Protein AF-A0A1Q7YSG5-F1 (afdb_monomer)

Sequence (80 aa):
MQCGQRLERRWEKAVTSALLRIVRNPGAGTPCTFRRGELRDVRRVTIAGFSKHLLFYRVHGTEILILRVLHGARDLESLF

pLDDT: mean 87.02, std 13.57, range [50.28, 97.75]

Mean predicted aligned error: 5.72 Å

Radius of gyration: 13.76 Å; Cα contacts (8 Å, |Δi|>4): 97; chains: 1; bounding box: 38×29×26 Å

Solvent-accessible surface area (backbone atoms only — not comparable to full-atom values): 4766 Å² total; per-residue (Å²): 133,71,72,59,59,58,52,51,54,52,50,54,52,26,49,52,52,46,50,56,48,39,71,78,36,72,76,74,37,52,76,51,92,58,90,53,77,93,46,61,74,28,24,35,4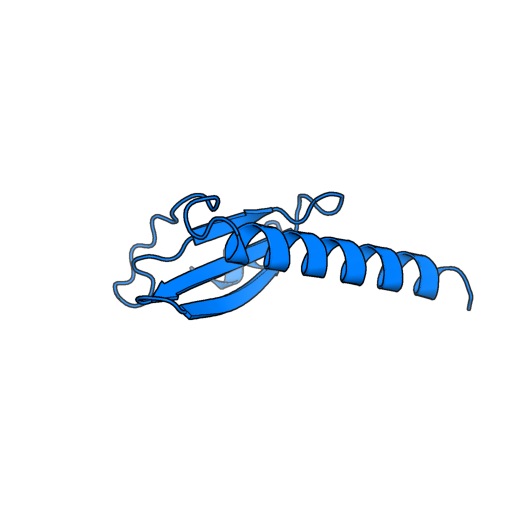2,64,27,68,99,41,73,57,28,35,40,33,31,37,74,56,94,96,44,74,48,78,73,50,75,42,45,58,88,72,51,50,72,79,74,111

Structure (mmCIF, N/CA/C/O backbone):
data_AF-A0A1Q7YSG5-F1
#
_entry.id   AF-A0A1Q7YSG5-F1
#
loop_
_atom_site.group_PDB
_atom_site.id
_atom_site.type_symbol
_atom_site.label_atom_id
_atom_site.label_alt_id
_atom_site.label_comp_id
_atom_site.label_asym_id
_atom_site.label_entity_id
_atom_site.label_seq_id
_atom_site.pdbx_PDB_ins_code
_atom_site.Cartn_x
_atom_site.Cartn_y
_atom_site.Cartn_z
_atom_site.occupancy
_atom_site.B_iso_or_equiv
_atom_site.auth_seq_id
_atom_site.auth_comp_id
_atom_site.auth_asym_id
_atom_site.auth_atom_id
_atom_site.pdbx_PDB_model_num
ATOM 1 N N . MET A 1 1 ? 30.726 8.639 -8.395 1.00 50.59 1 MET A N 1
ATOM 2 C CA . MET A 1 1 ? 29.496 7.830 -8.195 1.00 50.59 1 MET A CA 1
ATOM 3 C C . MET A 1 1 ? 28.250 8.715 -7.996 1.00 50.59 1 MET A C 1
ATOM 5 O O . MET A 1 1 ? 27.624 8.676 -6.948 1.00 50.59 1 MET A O 1
ATOM 9 N N . GLN A 1 2 ? 27.857 9.531 -8.984 1.00 55.59 2 GLN A N 1
ATOM 10 C CA . GLN A 1 2 ? 26.792 10.545 -8.803 1.00 55.59 2 GLN A CA 1
ATOM 11 C C . GLN A 1 2 ? 25.403 10.103 -9.309 1.00 55.59 2 GLN A C 1
ATOM 13 O O . GLN A 1 2 ? 24.384 10.660 -8.907 1.00 55.59 2 GLN A O 1
ATOM 18 N N . CYS A 1 3 ? 25.346 9.057 -10.140 1.00 56.72 3 CYS A N 1
ATOM 19 C CA . CYS A 1 3 ? 24.096 8.532 -10.700 1.00 56.72 3 CYS A CA 1
ATOM 20 C C . CYS A 1 3 ? 23.206 7.832 -9.648 1.00 56.72 3 CYS A C 1
ATOM 22 O O . CYS A 1 3 ? 21.984 7.949 -9.704 1.00 56.72 3 CYS A O 1
ATOM 24 N N . GLY A 1 4 ? 23.808 7.170 -8.650 1.00 64.88 4 GLY A N 1
ATOM 25 C CA . GLY A 1 4 ? 23.079 6.437 -7.603 1.00 64.88 4 GLY A CA 1
ATOM 26 C C . GLY A 1 4 ? 22.302 7.341 -6.639 1.00 64.88 4 GLY A C 1
ATOM 27 O O . GLY A 1 4 ? 21.128 7.093 -6.372 1.00 64.88 4 GLY A O 1
ATOM 28 N N . GLN A 1 5 ? 22.900 8.457 -6.208 1.00 71.44 5 GLN A N 1
ATOM 29 C CA . GLN A 1 5 ? 22.285 9.354 -5.217 1.00 71.44 5 GLN A CA 1
ATOM 30 C C . GLN A 1 5 ? 20.980 10.008 -5.704 1.00 71.44 5 GLN A C 1
ATOM 32 O O . GLN A 1 5 ? 20.119 10.391 -4.913 1.00 71.44 5 GLN A O 1
ATOM 37 N N . ARG A 1 6 ? 20.812 10.180 -7.022 1.00 85.44 6 ARG A N 1
ATOM 38 C CA . ARG A 1 6 ? 19.584 10.759 -7.591 1.00 85.44 6 ARG A CA 1
ATOM 39 C C . ARG A 1 6 ? 18.422 9.764 -7.568 1.00 85.44 6 ARG A C 1
ATOM 41 O O . ARG A 1 6 ? 17.276 10.182 -7.405 1.00 85.44 6 ARG A O 1
ATOM 48 N N . LEU A 1 7 ? 18.710 8.472 -7.731 1.00 89.56 7 LEU A N 1
ATOM 49 C CA . LEU A 1 7 ? 17.711 7.409 -7.637 1.00 89.56 7 LEU A CA 1
ATOM 50 C C . LEU A 1 7 ? 17.276 7.193 -6.186 1.00 89.56 7 LEU A C 1
ATOM 52 O O . LEU A 1 7 ? 16.077 7.145 -5.929 1.00 89.56 7 LEU A O 1
ATOM 56 N N . GLU A 1 8 ? 18.233 7.148 -5.261 1.00 90.81 8 GLU A N 1
ATOM 57 C CA . GLU A 1 8 ? 17.994 7.046 -3.818 1.00 90.81 8 GLU A CA 1
ATOM 58 C C . GLU A 1 8 ? 17.063 8.159 -3.320 1.00 90.81 8 GLU A C 1
ATOM 60 O O . GLU A 1 8 ? 15.982 7.878 -2.808 1.00 90.81 8 GLU A O 1
ATOM 65 N N . ARG A 1 9 ? 17.400 9.427 -3.597 1.00 94.19 9 ARG A N 1
ATOM 66 C CA . ARG A 1 9 ? 16.559 10.574 -3.212 1.00 94.19 9 ARG A CA 1
ATOM 67 C C . ARG A 1 9 ? 15.154 10.516 -3.812 1.00 94.19 9 ARG A C 1
ATOM 69 O O . ARG A 1 9 ? 14.177 10.900 -3.171 1.00 94.19 9 ARG A O 1
ATOM 76 N N . ARG A 1 10 ? 15.024 10.053 -5.062 1.00 95.31 10 ARG A N 1
ATOM 77 C CA . ARG A 1 10 ? 13.709 9.859 -5.695 1.00 95.31 10 ARG A CA 1
ATOM 78 C C . ARG A 1 10 ? 12.904 8.772 -4.994 1.00 95.31 10 ARG A C 1
ATOM 80 O O . ARG A 1 10 ? 11.701 8.947 -4.822 1.00 95.31 10 ARG A O 1
ATOM 87 N N . TRP A 1 11 ? 13.553 7.666 -4.646 1.00 94.69 11 TRP A N 1
ATOM 88 C CA . TRP A 1 11 ? 12.931 6.554 -3.942 1.00 94.69 11 TRP A CA 1
ATOM 89 C C . TRP A 1 11 ? 12.442 6.988 -2.562 1.00 94.69 11 TRP A C 1
ATOM 91 O O . TRP A 1 11 ? 11.255 6.856 -2.275 1.00 94.69 11 TRP A O 1
ATOM 101 N N . GLU A 1 12 ? 13.315 7.602 -1.764 1.00 95.44 12 GLU A N 1
ATOM 102 C CA . GLU A 1 12 ? 12.984 8.117 -0.435 1.00 95.44 12 GLU A CA 1
ATOM 103 C C . GLU A 1 12 ? 11.791 9.079 -0.496 1.00 95.44 12 GLU A C 1
ATOM 105 O O . GLU A 1 12 ? 10.780 8.871 0.175 1.00 95.44 12 GLU A O 1
ATOM 110 N N . LYS A 1 13 ? 11.836 10.074 -1.394 1.00 97.38 13 LYS A N 1
ATOM 111 C CA . LYS A 1 13 ? 10.730 11.023 -1.577 1.00 97.38 13 LYS A CA 1
ATOM 112 C C . LYS A 1 13 ? 9.420 10.326 -1.949 1.00 97.38 13 LYS A C 1
ATOM 114 O O . LYS A 1 13 ? 8.354 10.721 -1.469 1.00 97.38 13 LYS A O 1
ATOM 119 N N . ALA A 1 14 ? 9.476 9.317 -2.816 1.00 97.44 14 ALA A N 1
ATOM 120 C CA . ALA A 1 14 ? 8.295 8.587 -3.261 1.00 97.44 14 ALA A CA 1
ATOM 121 C C . ALA A 1 14 ? 7.682 7.744 -2.131 1.00 97.44 14 ALA A C 1
ATOM 123 O O . ALA A 1 14 ? 6.462 7.767 -1.951 1.00 97.44 14 ALA A O 1
ATOM 124 N N . VAL A 1 15 ? 8.513 7.060 -1.339 1.00 96.56 15 VAL A N 1
ATOM 125 C CA . VAL A 1 15 ? 8.070 6.288 -0.170 1.00 96.56 15 VAL A CA 1
ATOM 126 C C . VAL A 1 15 ? 7.476 7.210 0.892 1.00 96.56 15 VAL A C 1
ATOM 128 O O . VAL A 1 15 ? 6.344 6.985 1.318 1.00 96.56 15 VAL A O 1
ATOM 131 N N . THR A 1 16 ? 8.155 8.304 1.242 1.00 97.25 16 THR A N 1
ATOM 132 C CA . THR A 1 16 ? 7.646 9.300 2.201 1.00 97.25 16 THR A CA 1
ATOM 133 C C . THR A 1 16 ? 6.313 9.888 1.748 1.00 97.25 16 THR A 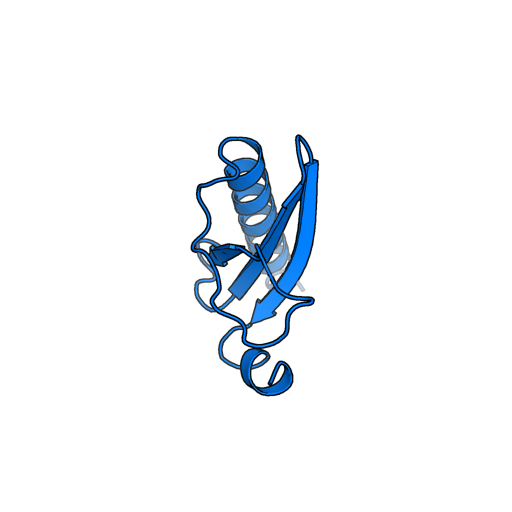C 1
ATOM 135 O O . THR A 1 16 ? 5.378 10.012 2.538 1.00 97.25 16 THR A O 1
ATOM 138 N N . SER A 1 17 ? 6.165 10.183 0.454 1.00 97.75 17 SER A N 1
ATOM 139 C CA . SER A 1 17 ? 4.895 10.674 -0.096 1.00 97.75 17 SER A CA 1
ATOM 140 C C . SER A 1 17 ? 3.766 9.645 0.040 1.00 97.75 17 SER A C 1
ATOM 142 O O . SER A 1 17 ? 2.630 10.016 0.345 1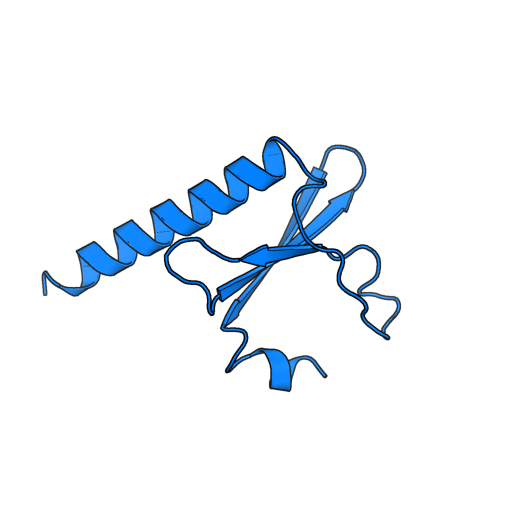.00 97.75 17 SER A O 1
ATOM 144 N N . ALA A 1 18 ? 4.064 8.356 -0.155 1.00 97.31 18 ALA A N 1
ATOM 145 C CA . ALA A 1 18 ? 3.099 7.280 0.044 1.00 97.31 18 ALA A CA 1
ATOM 146 C C . ALA A 1 18 ? 2.698 7.136 1.523 1.00 97.31 18 ALA A C 1
ATOM 148 O O . ALA A 1 18 ? 1.505 7.021 1.804 1.00 9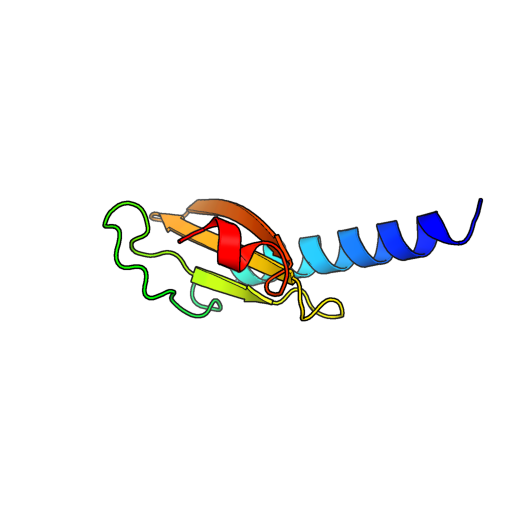7.31 18 ALA A O 1
ATOM 149 N N . LEU A 1 19 ? 3.661 7.218 2.450 1.00 96.75 19 LEU A N 1
ATOM 150 C CA . LEU A 1 19 ? 3.422 7.196 3.900 1.00 96.75 19 LEU A CA 1
ATOM 151 C C . LEU A 1 19 ? 2.531 8.363 4.343 1.00 96.75 19 LEU A C 1
ATOM 153 O O . LEU A 1 19 ? 1.491 8.163 4.963 1.00 96.75 19 LEU A O 1
ATOM 157 N N . LEU A 1 20 ? 2.872 9.590 3.947 1.00 97.38 20 LEU A N 1
ATOM 158 C CA . LEU A 1 20 ? 2.070 10.770 4.271 1.00 97.38 20 LEU A CA 1
ATOM 159 C C . LEU A 1 20 ? 0.649 10.685 3.698 1.00 97.38 20 LEU A C 1
ATOM 161 O O . LEU A 1 20 ? -0.300 11.178 4.306 1.00 97.38 20 LEU A O 1
ATOM 165 N N . ARG A 1 21 ? 0.481 10.057 2.527 1.00 96.62 21 ARG A N 1
ATOM 166 C CA . ARG A 1 21 ? -0.842 9.838 1.937 1.00 96.62 21 ARG A CA 1
ATOM 167 C C . ARG A 1 21 ? -1.700 8.910 2.794 1.00 96.62 21 ARG A C 1
ATOM 169 O O . ARG A 1 21 ? -2.864 9.235 3.010 1.00 96.62 21 ARG A O 1
ATOM 176 N N . ILE A 1 22 ? -1.146 7.794 3.270 1.00 96.94 22 ILE A N 1
ATOM 177 C CA . ILE A 1 22 ? -1.905 6.850 4.103 1.00 96.94 22 ILE A CA 1
ATOM 178 C C . ILE A 1 22 ? -2.153 7.400 5.510 1.00 96.94 22 ILE A C 1
ATOM 180 O O . ILE A 1 22 ? -3.212 7.136 6.054 1.00 96.94 22 ILE A O 1
ATOM 184 N N . VAL A 1 23 ? -1.263 8.236 6.059 1.00 96.25 23 VAL A N 1
ATOM 185 C CA . VAL A 1 2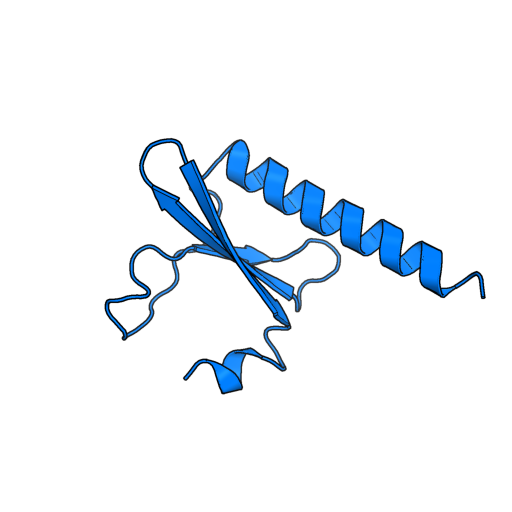3 ? -1.524 8.953 7.323 1.00 96.25 23 VAL A CA 1
ATOM 186 C C . VAL A 1 23 ? -2.723 9.894 7.192 1.00 96.25 23 VAL A C 1
ATOM 188 O O . VAL A 1 23 ? -3.596 9.894 8.052 1.00 96.25 23 VAL A O 1
ATOM 191 N N . ARG A 1 24 ? -2.814 10.666 6.099 1.00 96.75 24 ARG A N 1
ATOM 192 C CA . ARG A 1 24 ? -3.951 11.581 5.870 1.00 96.75 24 ARG A CA 1
ATOM 193 C C . ARG A 1 24 ? -5.263 10.862 5.567 1.00 96.75 24 ARG A C 1
ATOM 195 O O . ARG A 1 24 ? -6.324 11.366 5.910 1.00 96.75 24 ARG A O 1
ATOM 202 N N . ASN A 1 25 ? -5.199 9.735 4.865 1.00 96.38 25 ASN A N 1
ATOM 203 C CA . ASN A 1 25 ? -6.367 8.926 4.542 1.00 96.38 25 ASN A CA 1
ATOM 204 C C . ASN A 1 25 ? -6.011 7.436 4.669 1.00 96.38 25 ASN A C 1
ATOM 206 O O . ASN A 1 25 ? -5.606 6.814 3.676 1.00 96.38 25 ASN A O 1
ATOM 210 N N . PRO A 1 26 ? -6.193 6.844 5.864 1.00 95.88 26 PRO A N 1
ATOM 211 C CA . PRO A 1 26 ? -5.864 5.440 6.109 1.00 95.88 26 PRO A CA 1
ATOM 212 C C . PRO A 1 26 ? -6.645 4.464 5.217 1.00 95.88 26 PRO A C 1
ATOM 214 O O . PRO A 1 26 ? -6.175 3.357 4.943 1.00 95.88 26 PRO A O 1
ATOM 217 N N . GLY A 1 27 ? -7.805 4.881 4.697 1.00 95.12 27 GLY A N 1
ATOM 218 C CA . GLY A 1 27 ? -8.633 4.105 3.773 1.00 95.12 27 GLY A CA 1
ATOM 219 C C . GLY A 1 27 ? -8.168 4.115 2.311 1.00 95.12 27 GLY A C 1
ATOM 220 O O . GLY A 1 27 ? -8.697 3.340 1.519 1.00 95.12 27 GLY A O 1
ATOM 221 N N . ALA A 1 28 ? -7.181 4.939 1.937 1.00 92.69 28 ALA A N 1
ATOM 222 C CA . ALA A 1 28 ? -6.762 5.136 0.541 1.00 92.69 28 ALA A CA 1
ATOM 223 C C . ALA A 1 28 ? -6.088 3.915 -0.119 1.00 92.69 28 ALA A C 1
ATOM 225 O O . ALA A 1 28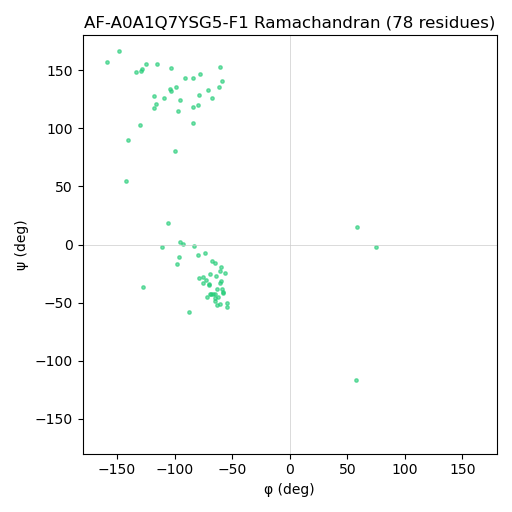 ? -5.890 3.902 -1.336 1.00 92.69 28 ALA A O 1
ATOM 226 N N . GLY A 1 29 ? -5.677 2.916 0.665 1.00 95.00 29 GLY A N 1
ATOM 227 C CA . GLY A 1 29 ? -5.090 1.675 0.167 1.00 95.00 29 GLY A CA 1
ATOM 228 C C . GLY A 1 29 ? -6.129 0.635 -0.235 1.00 95.00 29 GLY A C 1
ATOM 229 O O . GLY A 1 29 ? -7.149 0.461 0.436 1.00 95.00 29 GLY A O 1
ATOM 230 N N . THR A 1 30 ? -5.825 -0.106 -1.300 1.00 95.25 30 THR A N 1
ATOM 231 C CA . THR A 1 30 ? -6.632 -1.235 -1.773 1.00 95.25 30 THR A CA 1
ATOM 232 C C . THR A 1 30 ? -6.575 -2.368 -0.743 1.00 95.25 30 THR A C 1
ATOM 234 O O . THR A 1 30 ? -5.465 -2.783 -0.397 1.00 95.25 30 THR A O 1
ATOM 237 N N . PRO A 1 31 ? -7.716 -2.886 -0.250 1.00 94.56 31 PRO A N 1
ATOM 238 C CA . PRO A 1 31 ? -7.736 -4.066 0.610 1.00 94.56 31 PRO A CA 1
ATOM 239 C C . PRO A 1 31 ? -7.103 -5.278 -0.080 1.00 94.56 31 PRO A C 1
ATOM 241 O O . PRO A 1 31 ? -7.302 -5.500 -1.276 1.00 94.56 31 PRO A O 1
ATOM 244 N N . CYS A 1 32 ? -6.344 -6.067 0.671 1.00 91.75 32 CYS A N 1
ATOM 245 C CA . CYS A 1 32 ? -5.770 -7.318 0.198 1.00 91.75 32 CYS A CA 1
ATOM 246 C C . CYS A 1 32 ? -6.623 -8.502 0.661 1.00 91.75 32 CYS A C 1
ATOM 248 O O . CYS A 1 32 ? -6.994 -8.595 1.828 1.00 91.75 32 CYS A O 1
ATOM 250 N N . THR A 1 33 ? -6.881 -9.448 -0.239 1.00 86.94 33 THR A N 1
ATOM 251 C CA . THR A 1 33 ? -7.610 -10.686 0.063 1.00 86.94 33 THR A CA 1
ATOM 252 C C . THR A 1 33 ? -6.625 -11.835 0.264 1.00 86.94 33 THR A C 1
ATOM 254 O O . THR A 1 33 ? -6.364 -12.615 -0.653 1.00 86.94 33 THR A O 1
ATOM 257 N N . PHE A 1 34 ? -6.033 -11.924 1.454 1.00 84.38 34 PHE A N 1
ATOM 258 C CA . PHE A 1 34 ? -5.153 -13.035 1.820 1.00 84.38 34 PHE A CA 1
ATOM 259 C C . PHE A 1 34 ? -5.941 -14.168 2.486 1.00 84.38 34 PHE A C 1
ATOM 261 O O . PHE A 1 34 ? -6.858 -13.922 3.265 1.00 84.38 34 PHE A O 1
ATOM 268 N N . ARG A 1 35 ? -5.567 -15.424 2.204 1.00 80.88 35 ARG A N 1
ATOM 269 C CA . ARG A 1 35 ? -6.226 -16.609 2.788 1.00 80.88 35 ARG A CA 1
ATOM 270 C C . ARG A 1 35 ? -5.848 -16.851 4.255 1.00 80.88 35 ARG A C 1
ATOM 272 O O . ARG A 1 35 ? -6.633 -17.428 4.998 1.00 80.88 35 ARG A O 1
ATOM 279 N N . ARG A 1 36 ? -4.651 -16.425 4.679 1.00 81.19 36 ARG A N 1
ATOM 280 C CA . ARG A 1 36 ? -4.157 -16.608 6.054 1.00 81.19 36 ARG A CA 1
ATOM 281 C C . ARG A 1 36 ? -4.783 -15.570 6.988 1.00 81.19 36 ARG A C 1
ATOM 283 O O . ARG A 1 36 ? -4.705 -14.374 6.715 1.00 81.19 36 ARG A O 1
ATOM 290 N N . GLY A 1 37 ? -5.359 -16.023 8.104 1.00 76.38 37 GLY A N 1
ATOM 291 C CA . GLY A 1 37 ? -6.059 -15.161 9.067 1.00 76.38 37 GLY A CA 1
ATOM 292 C C . GLY A 1 37 ? -5.182 -14.062 9.677 1.00 76.38 37 GLY A C 1
ATOM 293 O O . GLY A 1 37 ? -5.657 -12.956 9.910 1.00 76.38 37 GLY A O 1
ATOM 294 N N . GLU A 1 38 ? -3.886 -14.324 9.835 1.00 80.19 38 GLU A N 1
ATOM 295 C CA . GLU A 1 38 ? -2.904 -13.354 10.335 1.00 80.19 38 GLU A CA 1
ATOM 296 C C . GLU A 1 38 ? -2.696 -12.151 9.408 1.00 80.19 38 GLU A C 1
ATOM 298 O O . GLU A 1 38 ? -2.128 -11.150 9.836 1.00 80.19 38 GLU A O 1
ATOM 303 N N . LEU A 1 39 ? -3.136 -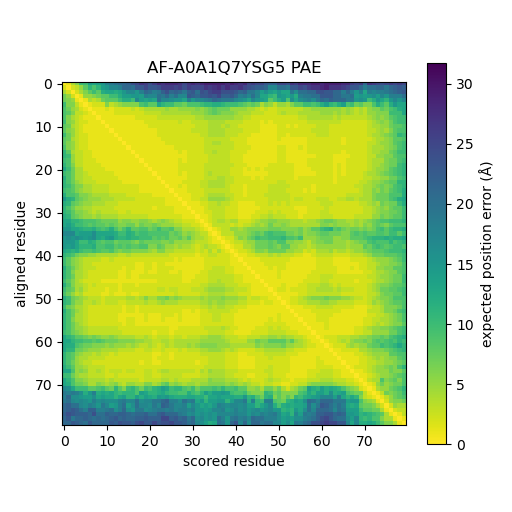12.233 8.145 1.00 82.88 39 LEU A N 1
ATOM 304 C CA . LEU A 1 39 ? -3.029 -11.181 7.129 1.00 82.88 39 LEU A CA 1
ATOM 305 C C . LEU A 1 39 ? -4.368 -10.477 6.851 1.00 82.88 39 LEU A C 1
ATOM 307 O O . LEU A 1 39 ? -4.514 -9.817 5.820 1.00 82.88 39 LEU A O 1
ATOM 311 N N . ARG A 1 40 ? -5.342 -10.590 7.762 1.00 84.69 40 ARG A N 1
ATOM 312 C CA . ARG A 1 40 ? -6.581 -9.802 7.707 1.00 84.69 40 ARG A CA 1
ATOM 313 C C . ARG A 1 40 ? -6.288 -8.301 7.793 1.00 84.69 40 ARG A C 1
ATOM 315 O O . ARG A 1 40 ? -5.252 -7.879 8.312 1.00 84.69 40 ARG A O 1
ATOM 322 N N . ASP A 1 41 ? -7.187 -7.515 7.205 1.00 91.25 41 ASP A N 1
ATOM 323 C CA . ASP A 1 41 ? -7.182 -6.044 7.209 1.00 91.25 41 ASP A CA 1
ATOM 324 C C . ASP A 1 41 ? -5.926 -5.380 6.626 1.00 91.25 41 ASP A C 1
ATOM 326 O O . ASP A 1 41 ? -5.701 -4.176 6.778 1.00 91.25 41 ASP A O 1
ATOM 330 N N . VAL A 1 42 ? -5.110 -6.151 5.902 1.00 95.12 42 VAL A N 1
ATOM 331 C CA . VAL A 1 42 ? -3.974 -5.611 5.165 1.00 95.12 42 VAL A CA 1
ATOM 332 C C . VAL A 1 42 ? -4.482 -4.806 3.979 1.00 95.12 42 VAL A C 1
ATOM 334 O O . VAL A 1 42 ? -5.308 -5.259 3.186 1.00 95.12 42 VAL A O 1
ATOM 337 N N . ARG A 1 43 ? -3.924 -3.613 3.825 1.00 95.81 43 ARG A N 1
ATOM 338 C CA . ARG A 1 43 ? -4.108 -2.744 2.669 1.00 95.81 43 ARG A CA 1
ATOM 339 C C . ARG A 1 43 ? -2.784 -2.569 1.951 1.00 95.81 43 ARG A C 1
ATOM 341 O O . ARG A 1 43 ? -1.714 -2.677 2.552 1.00 95.81 43 ARG A O 1
ATOM 348 N N . ARG A 1 44 ? -2.857 -2.264 0.659 1.00 96.06 44 ARG A N 1
ATOM 349 C CA . ARG A 1 44 ? -1.686 -1.945 -0.157 1.00 96.06 44 ARG A CA 1
ATOM 350 C C . ARG A 1 44 ? -1.845 -0.648 -0.925 1.00 96.06 44 ARG A C 1
ATOM 352 O O . ARG A 1 44 ? -2.940 -0.280 -1.349 1.00 96.06 44 ARG A O 1
ATOM 359 N N . VAL A 1 45 ? -0.719 0.006 -1.171 1.00 96.69 45 VAL A N 1
ATOM 360 C CA . VAL A 1 45 ? -0.598 1.129 -2.103 1.00 96.69 45 VAL A CA 1
ATOM 361 C C . VAL A 1 45 ? 0.621 0.940 -2.995 1.00 96.69 45 VAL A C 1
ATOM 363 O O . VAL A 1 45 ? 1.625 0.373 -2.573 1.00 96.69 45 VAL A O 1
ATOM 366 N N . THR A 1 46 ? 0.553 1.435 -4.226 1.00 95.69 46 THR A N 1
ATOM 367 C CA . THR A 1 46 ? 1.724 1.541 -5.105 1.00 95.69 46 THR A CA 1
ATOM 368 C C . THR A 1 46 ? 2.581 2.741 -4.721 1.00 95.69 46 THR A C 1
ATOM 370 O O . THR A 1 46 ? 2.045 3.793 -4.358 1.00 95.69 46 THR A O 1
ATOM 373 N N . ILE A 1 47 ? 3.896 2.631 -4.896 1.00 96.12 47 ILE A N 1
ATOM 374 C CA . ILE A 1 47 ? 4.807 3.775 -4.794 1.00 96.12 47 ILE A CA 1
ATOM 375 C C . ILE A 1 47 ? 4.831 4.523 -6.134 1.00 96.12 47 ILE A C 1
ATOM 377 O O . ILE A 1 47 ? 5.191 3.968 -7.174 1.00 96.12 47 ILE A O 1
ATOM 381 N N . ALA A 1 48 ? 4.416 5.791 -6.134 1.00 94.38 48 ALA A N 1
ATOM 382 C CA . ALA A 1 48 ? 4.358 6.603 -7.350 1.00 94.38 48 ALA A CA 1
ATOM 383 C C . ALA A 1 48 ? 5.756 6.769 -7.975 1.00 94.38 48 ALA A C 1
ATOM 385 O O . ALA A 1 48 ? 6.739 7.002 -7.276 1.00 94.38 48 ALA A O 1
ATOM 386 N N . GLY A 1 49 ? 5.858 6.620 -9.298 1.00 94.00 49 GLY A N 1
ATOM 387 C CA . GLY A 1 49 ? 7.149 6.590 -10.000 1.00 94.00 49 GLY A CA 1
ATOM 388 C C . GLY A 1 49 ? 7.935 5.280 -9.843 1.00 94.00 49 GLY A C 1
ATOM 389 O O . GLY A 1 49 ? 8.988 5.142 -10.462 1.00 94.00 49 GLY A O 1
ATOM 390 N N . PHE A 1 50 ? 7.412 4.320 -9.071 1.00 93.94 50 PHE A N 1
ATOM 391 C CA . PHE A 1 50 ? 7.970 2.988 -8.838 1.00 93.94 50 PHE A CA 1
ATOM 392 C C . PHE A 1 50 ? 6.841 1.946 -8.766 1.00 93.94 50 PHE A C 1
ATOM 394 O O . PHE A 1 50 ? 6.732 1.203 -7.796 1.00 93.94 50 PHE A O 1
ATOM 401 N N . SER A 1 51 ? 5.985 1.886 -9.790 1.00 87.88 51 SER A N 1
ATOM 402 C CA . SER A 1 51 ? 4.707 1.143 -9.786 1.00 87.88 51 SER A CA 1
ATOM 403 C C . SER A 1 51 ? 4.809 -0.349 -9.453 1.00 87.88 51 SER A C 1
ATOM 405 O O . SER A 1 51 ? 3.849 -0.931 -8.954 1.00 87.88 51 SER A O 1
ATOM 407 N N . LYS A 1 52 ? 5.972 -0.965 -9.692 1.00 91.06 52 LYS A N 1
ATOM 408 C CA . LYS A 1 52 ? 6.251 -2.352 -9.304 1.00 91.06 52 LYS A CA 1
ATOM 409 C C . LYS A 1 52 ? 6.475 -2.530 -7.800 1.00 91.06 52 LYS A C 1
ATOM 411 O O . LYS A 1 52 ? 6.570 -3.667 -7.369 1.00 91.06 52 LYS A O 1
ATOM 416 N N . HIS A 1 53 ? 6.559 -1.465 -7.007 1.00 93.56 53 HIS A N 1
ATOM 417 C CA . HIS A 1 53 ? 6.731 -1.538 -5.560 1.00 93.56 53 HIS A CA 1
ATOM 418 C C . HIS A 1 53 ? 5.417 -1.258 -4.836 1.00 93.56 53 HIS A C 1
ATOM 420 O O . HIS A 1 53 ? 4.718 -0.278 -5.117 1.00 93.56 53 HIS A O 1
ATOM 426 N N . LEU A 1 54 ? 5.107 -2.129 -3.883 1.00 94.44 54 LEU A N 1
ATOM 427 C CA . LEU A 1 54 ? 3.897 -2.106 -3.080 1.00 94.44 54 LEU A CA 1
ATOM 428 C C . LEU A 1 54 ? 4.270 -1.906 -1.617 1.00 94.44 54 LEU A C 1
ATOM 430 O O . LEU A 1 54 ? 5.083 -2.652 -1.079 1.00 94.44 54 LEU A O 1
ATOM 434 N N . LEU A 1 55 ? 3.649 -0.923 -0.973 1.00 95.75 55 LEU A N 1
ATOM 435 C CA . LEU A 1 55 ? 3.682 -0.764 0.475 1.00 95.75 55 LEU A CA 1
ATOM 436 C C . LEU A 1 55 ? 2.442 -1.428 1.065 1.00 95.75 55 LEU A C 1
ATOM 438 O O . LEU A 1 55 ? 1.321 -1.086 0.685 1.00 95.75 55 LEU A O 1
ATOM 442 N N . PHE A 1 56 ? 2.661 -2.356 1.990 1.00 95.38 56 PHE A N 1
ATOM 443 C CA . PHE A 1 56 ? 1.628 -3.062 2.735 1.00 95.38 56 PHE A CA 1
ATOM 444 C C . PHE A 1 56 ? 1.544 -2.512 4.153 1.00 95.38 56 PHE A C 1
ATOM 446 O O . PHE A 1 56 ? 2.567 -2.343 4.822 1.00 95.38 56 PHE A O 1
ATOM 453 N N . TYR A 1 57 ? 0.328 -2.255 4.618 1.00 96.44 57 TYR A N 1
ATOM 454 C CA . TYR A 1 57 ? 0.079 -1.691 5.937 1.00 96.44 57 TYR A CA 1
ATOM 455 C C . TYR A 1 57 ? -1.245 -2.185 6.522 1.00 96.44 57 TYR A C 1
ATOM 457 O O . TYR A 1 57 ? -2.079 -2.749 5.810 1.00 96.44 57 TYR A O 1
ATOM 465 N N . ARG A 1 58 ? -1.438 -1.955 7.820 1.00 95.88 58 ARG A N 1
ATOM 466 C CA . ARG A 1 58 ? -2.720 -2.106 8.521 1.00 95.88 58 ARG A CA 1
ATOM 467 C C . ARG A 1 58 ? -3.079 -0.812 9.226 1.00 95.88 58 ARG A C 1
ATOM 469 O O . ARG A 1 58 ? -2.199 -0.021 9.559 1.00 95.88 58 ARG A O 1
ATOM 476 N N . VAL A 1 59 ? -4.370 -0.630 9.454 1.00 95.38 59 VAL A N 1
ATOM 477 C CA . VAL A 1 59 ? -4.906 0.443 10.290 1.00 95.38 59 VAL A CA 1
ATOM 478 C C . VAL A 1 59 ? -5.430 -0.206 11.563 1.00 95.38 59 VAL A C 1
ATOM 480 O O . VAL A 1 59 ? -6.220 -1.143 11.474 1.00 95.38 59 VAL A O 1
ATOM 483 N N . HIS A 1 60 ? -4.982 0.264 12.723 1.00 91.50 60 HIS A N 1
ATOM 484 C CA . HIS A 1 60 ? -5.438 -0.221 14.021 1.00 91.50 60 HIS A CA 1
ATOM 485 C C . HIS A 1 60 ? -5.820 0.974 14.894 1.00 91.50 60 HIS A C 1
ATOM 487 O O . HIS A 1 60 ? -4.957 1.697 15.382 1.00 91.50 60 HIS A O 1
ATOM 493 N N . GLY A 1 61 ? -7.123 1.224 15.038 1.00 88.88 61 GLY A N 1
ATOM 494 C CA . GLY A 1 61 ? -7.610 2.438 15.693 1.00 88.88 61 GLY A CA 1
ATOM 495 C C . GLY A 1 61 ? -7.075 3.692 14.995 1.00 88.88 61 GLY A C 1
ATOM 496 O O . GLY A 1 61 ? -7.366 3.924 13.822 1.00 88.88 61 GLY A O 1
ATOM 497 N N . THR A 1 62 ? -6.276 4.481 15.713 1.00 89.69 62 THR A N 1
ATOM 498 C CA . THR A 1 62 ? -5.629 5.705 15.210 1.00 89.69 62 THR A CA 1
ATOM 499 C C . THR A 1 62 ? -4.222 5.475 14.656 1.00 89.69 62 THR A C 1
ATOM 501 O O . THR A 1 62 ? -3.572 6.425 14.223 1.00 89.69 62 THR A O 1
ATOM 504 N N . GLU A 1 63 ? -3.730 4.238 14.673 1.00 94.00 63 GLU A N 1
ATOM 505 C CA . GLU A 1 63 ? -2.371 3.895 14.270 1.00 94.00 63 GLU A CA 1
ATOM 506 C C . GLU A 1 63 ? -2.321 3.261 12.879 1.00 94.00 63 GLU A C 1
ATOM 508 O O . GLU A 1 63 ? -3.242 2.574 12.425 1.00 94.00 63 GLU A O 1
ATOM 513 N N . ILE A 1 64 ? -1.185 3.462 12.211 1.00 95.81 64 ILE A N 1
ATOM 514 C CA . ILE A 1 64 ? -0.848 2.806 10.951 1.00 95.81 64 ILE A CA 1
ATOM 515 C C . ILE A 1 64 ? 0.396 1.958 11.173 1.00 95.81 64 ILE A C 1
ATOM 517 O O . ILE A 1 64 ? 1.476 2.484 11.437 1.00 95.81 64 ILE A O 1
ATOM 521 N N . LEU A 1 65 ? 0.257 0.647 10.990 1.00 95.56 65 LEU A N 1
ATOM 522 C CA . LEU A 1 65 ? 1.372 -0.288 11.049 1.00 95.56 65 LEU A CA 1
ATOM 523 C C . LEU A 1 65 ? 1.881 -0.575 9.637 1.00 95.56 65 LEU A C 1
ATOM 525 O O . LEU A 1 65 ? 1.174 -1.184 8.830 1.00 95.56 65 LEU A O 1
ATOM 529 N N . ILE A 1 66 ? 3.118 -0.177 9.344 1.00 95.44 66 ILE A N 1
ATOM 530 C CA . ILE A 1 66 ? 3.790 -0.527 8.089 1.00 95.44 66 ILE A CA 1
ATOM 531 C C . ILE A 1 66 ? 4.332 -1.947 8.206 1.00 95.44 66 ILE A C 1
ATOM 533 O O . ILE A 1 66 ? 5.159 -2.236 9.065 1.00 95.44 66 ILE A O 1
ATOM 537 N N . LEU A 1 67 ? 3.879 -2.836 7.328 1.00 93.19 67 LEU A N 1
ATOM 538 C CA . LEU A 1 67 ? 4.306 -4.230 7.347 1.00 93.19 67 LEU A CA 1
ATOM 539 C C . LEU A 1 67 ? 5.578 -4.411 6.524 1.00 93.19 67 LEU A C 1
ATOM 541 O O . LEU A 1 67 ? 6.591 -4.887 7.038 1.00 93.19 67 LEU A O 1
ATOM 545 N N . ARG A 1 68 ? 5.525 -4.049 5.236 1.00 90.81 68 ARG A N 1
ATOM 546 C CA . ARG A 1 68 ? 6.615 -4.234 4.266 1.00 90.81 68 ARG A CA 1
ATOM 547 C C . ARG A 1 68 ? 6.471 -3.284 3.077 1.00 90.81 68 ARG A C 1
ATOM 549 O O . ARG A 1 68 ? 5.362 -2.877 2.732 1.00 90.81 68 ARG A O 1
ATOM 556 N N . VAL A 1 69 ? 7.589 -3.022 2.402 1.00 91.56 69 VAL A N 1
ATOM 557 C CA . VAL A 1 69 ? 7.623 -2.501 1.028 1.00 91.56 69 VAL A CA 1
ATOM 558 C C . VAL A 1 69 ? 8.286 -3.561 0.154 1.00 91.56 69 VAL A C 1
ATOM 560 O O . VAL A 1 69 ? 9.409 -3.955 0.445 1.00 91.56 69 VAL A O 1
ATOM 563 N N . LEU A 1 70 ? 7.588 -4.049 -0.871 1.00 90.69 70 LEU A N 1
ATOM 564 C CA . LEU A 1 70 ? 8.015 -5.194 -1.687 1.00 90.69 70 LEU A CA 1
ATOM 565 C C . LEU A 1 70 ? 7.958 -4.876 -3.177 1.00 90.69 70 LEU A C 1
ATOM 567 O O . LEU A 1 70 ? 7.076 -4.133 -3.613 1.00 90.69 70 LEU A O 1
ATOM 571 N N . HIS A 1 71 ? 8.839 -5.481 -3.975 1.00 86.00 71 HIS A N 1
AT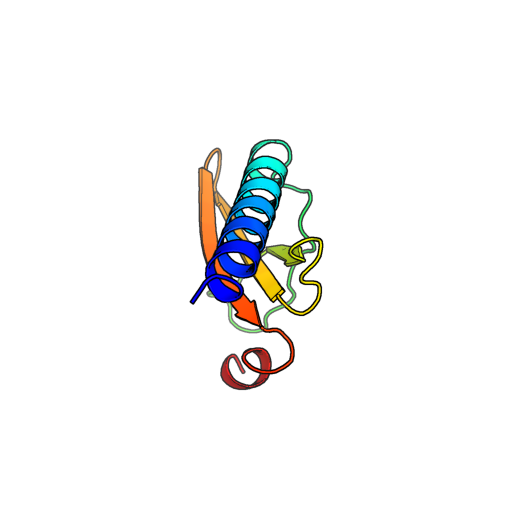OM 572 C CA . HIS A 1 71 ? 8.747 -5.434 -5.429 1.00 86.00 71 HIS A CA 1
ATOM 573 C C . HIS A 1 71 ? 7.775 -6.521 -5.917 1.00 86.00 71 HIS A C 1
ATOM 575 O O . HIS A 1 71 ? 8.107 -7.699 -6.002 1.00 86.00 71 HIS A O 1
ATOM 581 N N . GLY A 1 72 ? 6.567 -6.133 -6.317 1.00 72.62 72 GLY A N 1
ATOM 582 C CA . GLY A 1 72 ? 5.454 -7.031 -6.625 1.00 72.62 72 GLY A CA 1
ATOM 583 C C . GLY A 1 72 ? 5.680 -8.046 -7.752 1.00 72.62 72 GLY A C 1
ATOM 584 O O . GLY A 1 72 ? 4.984 -9.044 -7.795 1.00 72.62 72 GLY A O 1
ATOM 585 N N . ALA A 1 73 ? 6.652 -7.855 -8.645 1.00 66.38 73 ALA A N 1
ATOM 586 C CA . ALA A 1 73 ? 6.987 -8.875 -9.655 1.00 66.38 73 ALA A CA 1
ATOM 587 C C . ALA A 1 73 ? 8.148 -9.807 -9.256 1.00 66.38 73 ALA A C 1
ATOM 589 O O . ALA A 1 73 ? 8.582 -10.599 -10.078 1.00 66.38 73 ALA A O 1
ATOM 590 N N . ARG A 1 74 ? 8.716 -9.654 -8.053 1.00 63.75 74 ARG A N 1
ATOM 591 C CA . ARG A 1 74 ? 9.855 -10.465 -7.579 1.00 63.75 74 ARG A CA 1
ATOM 592 C C . ARG A 1 74 ? 9.588 -11.107 -6.224 1.00 63.75 74 ARG A C 1
ATOM 594 O O . ARG A 1 74 ? 9.966 -12.245 -6.007 1.00 63.75 74 ARG A O 1
ATOM 601 N N . ASP A 1 75 ? 8.888 -10.388 -5.353 1.00 65.06 75 ASP A N 1
ATOM 602 C CA . ASP A 1 75 ? 8.751 -10.768 -3.946 1.00 65.06 75 ASP A CA 1
ATOM 603 C C . ASP A 1 75 ? 7.322 -11.213 -3.586 1.00 65.06 75 ASP A C 1
ATOM 605 O O . ASP A 1 75 ? 7.056 -11.554 -2.440 1.00 65.06 75 ASP A O 1
ATOM 609 N N . LEU A 1 76 ? 6.367 -11.180 -4.528 1.00 60.84 76 LEU A N 1
ATOM 610 C CA . LEU A 1 76 ? 5.007 -11.685 -4.276 1.00 60.84 76 LEU A CA 1
ATOM 611 C C . LEU A 1 76 ? 4.930 -13.214 -4.363 1.00 60.84 76 LEU A C 1
ATOM 613 O O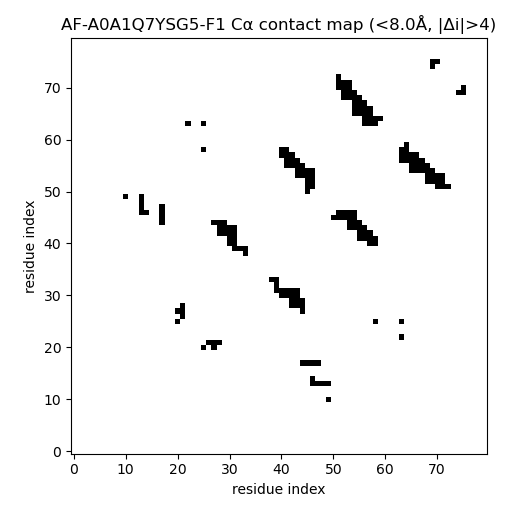 . LEU A 1 76 ? 4.117 -13.803 -3.660 1.00 60.84 76 LEU A O 1
ATOM 617 N N . GLU A 1 77 ? 5.784 -13.854 -5.165 1.00 54.38 77 GLU A N 1
ATOM 618 C CA . GLU A 1 77 ? 5.864 -15.320 -5.234 1.00 54.38 77 GLU A CA 1
ATOM 619 C C . GLU A 1 77 ? 6.447 -15.935 -3.952 1.00 54.38 77 GLU A C 1
ATOM 621 O O . GLU A 1 77 ? 6.092 -17.053 -3.610 1.00 54.38 77 GLU A O 1
ATOM 626 N N . SER A 1 78 ? 7.263 -15.202 -3.182 1.00 53.69 78 SER A N 1
ATOM 627 C CA . SER A 1 78 ? 7.808 -15.689 -1.902 1.00 53.69 78 SER A CA 1
ATOM 628 C C . SER A 1 78 ? 6.857 -15.526 -0.706 1.00 53.69 78 SER A C 1
ATOM 630 O O . SER A 1 78 ? 7.198 -15.916 0.411 1.00 53.69 78 SER A O 1
ATOM 632 N N . LEU A 1 79 ? 5.668 -14.947 -0.915 1.00 53.19 79 LEU A N 1
ATOM 633 C CA . LEU A 1 79 ? 4.661 -14.703 0.126 1.00 53.19 79 LEU A CA 1
ATOM 634 C C . LEU A 1 79 ? 3.575 -15.790 0.221 1.00 53.19 79 LEU A C 1
ATOM 636 O O . LEU A 1 79 ? 2.797 -15.758 1.181 1.00 53.19 79 LEU A O 1
ATOM 640 N N . PHE A 1 80 ? 3.498 -16.716 -0.744 1.00 50.28 80 PHE A N 1
ATOM 641 C CA . PHE A 1 80 ? 2.456 -17.747 -0.826 1.00 50.28 80 PHE A CA 1
ATOM 642 C C . PHE A 1 80 ? 3.017 -19.162 -0.773 1.00 50.28 80 PHE A C 1
ATOM 644 O O . PHE A 1 80 ? 3.874 -19.487 -1.617 1.00 50.28 80 PHE A O 1
#

Foldseek 3Di:
DPPVVVVVVVQVVQVVVVVVVCLVPVPPFQADDDPDPVCPQKGWDARPVLRQWIWIWHDDPNDIGTDDIDRNVPCVVVVD

Nearest PDB structures (foldseek):
  7svw-assembly1_B  TM=6.401E-01  e=1.027E+00  [Scytonema hofmanni] UTEX 2349
  6sb2-assembly1_D  TM=3.886E-01  e=1.722E+00  Homo sapiens
  8fw5-assembly1_E  TM=3.854E-01  e=3.084E+00  Escherichia coli
  7nvr-assembly1_l  TM=3.447E-01  e=3.510E+00  Homo sapiens

Secondary structure (DSSP, 8-state):
--HHHHHHHHHHHHHHHHHHHHHH-GGGSEEP--SSGGGTT-EEEEETTEEEEEEEEEEETTEEEEEEEEETTTSSGGG-